Protein AF-A0A8T6J1J3-F1 (afdb_monomer)

pLDDT: mean 94.64, std 4.76, range [65.94, 98.38]

Mean predicted aligned error: 3.83 Å

Nearest PDB structures (foldseek):
  7csq-assembly1_A  TM=2.305E-01  e=8.562E+00  Homo sapiens

Radius of gyration: 18.52 Å; Cα contacts (8 Å, |Δi|>4): 151; chains: 1; bounding box: 49×33×52 Å

Structure (mmCIF, N/CA/C/O backbone):
data_AF-A0A8T6J1J3-F1
#
_entry.id   AF-A0A8T6J1J3-F1
#
loop_
_atom_site.group_PDB
_atom_site.id
_atom_site.type_symbol
_atom_site.label_atom_id
_atom_site.label_alt_id
_atom_site.label_comp_id
_atom_site.label_asym_id
_atom_site.label_entity_id
_atom_site.label_seq_id
_atom_site.pdbx_PDB_ins_code
_atom_site.Cartn_x
_atom_site.Cartn_y
_atom_site.Cartn_z
_atom_site.occupancy
_atom_site.B_iso_or_equiv
_atom_site.auth_seq_id
_atom_site.auth_comp_id
_atom_site.auth_asym_id
_atom_site.auth_atom_id
_atom_site.pdbx_PDB_model_num
ATOM 1 N N . MET A 1 1 ? -19.612 -4.185 25.006 1.00 75.25 1 MET A N 1
ATOM 2 C CA . MET A 1 1 ? -18.535 -3.267 24.582 1.00 75.25 1 MET A CA 1
ATOM 3 C C . MET A 1 1 ? -17.219 -3.961 24.863 1.00 75.25 1 MET A C 1
ATOM 5 O O . MET A 1 1 ? -17.151 -4.593 25.914 1.00 75.25 1 MET A O 1
ATOM 9 N N . PRO A 1 2 ? -16.242 -3.904 23.947 1.00 87.19 2 PRO A N 1
ATOM 10 C CA . PRO A 1 2 ? -14.937 -4.511 24.172 1.00 87.19 2 PRO A CA 1
ATOM 11 C C . PRO A 1 2 ? -14.251 -3.870 25.376 1.00 87.19 2 PRO A C 1
ATOM 13 O O . PRO A 1 2 ? -14.428 -2.673 25.623 1.00 87.19 2 PRO A O 1
ATOM 16 N N . ASP A 1 3 ? -13.486 -4.653 26.126 1.00 93.62 3 ASP A N 1
ATOM 17 C CA . ASP A 1 3 ? -12.705 -4.119 27.237 1.00 93.62 3 ASP A CA 1
ATOM 18 C C . ASP A 1 3 ? -11.442 -3.375 26.752 1.00 93.62 3 ASP A C 1
ATOM 20 O O . ASP A 1 3 ? -11.099 -3.332 25.565 1.00 93.62 3 ASP A O 1
ATOM 24 N N . LYS A 1 4 ? -10.737 -2.740 27.693 1.00 95.62 4 LYS A N 1
ATOM 25 C CA . LYS A 1 4 ? -9.549 -1.930 27.398 1.00 95.62 4 LYS A CA 1
ATOM 26 C C . LYS A 1 4 ? -8.396 -2.756 26.813 1.00 95.62 4 LYS A C 1
ATOM 28 O O . LYS A 1 4 ? -7.634 -2.225 26.005 1.00 95.62 4 LYS A O 1
ATOM 33 N N . GLU A 1 5 ? -8.247 -4.014 27.220 1.00 96.81 5 GLU A N 1
ATOM 34 C CA . GLU A 1 5 ? -7.177 -4.893 26.740 1.00 96.81 5 GLU A CA 1
ATOM 35 C C . GLU A 1 5 ? -7.449 -5.331 25.303 1.00 96.81 5 GLU A C 1
ATOM 37 O O . GLU A 1 5 ? -6.555 -5.249 24.459 1.00 96.81 5 GLU A O 1
ATOM 42 N N . GLN A 1 6 ? -8.700 -5.672 24.989 1.00 97.12 6 GLN A N 1
ATOM 43 C CA . GLN A 1 6 ? -9.141 -5.996 23.633 1.00 97.12 6 GLN A CA 1
ATOM 44 C C . GLN A 1 6 ? -8.908 -4.829 22.666 1.00 97.12 6 GLN A C 1
ATOM 46 O O . GLN A 1 6 ? -8.373 -5.024 21.574 1.00 97.12 6 GLN A O 1
ATOM 51 N N . ILE A 1 7 ? -9.233 -3.599 23.078 1.00 97.81 7 ILE A N 1
ATOM 52 C CA . ILE A 1 7 ? -8.975 -2.397 22.268 1.00 97.81 7 ILE A CA 1
ATOM 53 C C . ILE A 1 7 ? -7.470 -2.168 22.080 1.00 97.81 7 ILE A C 1
ATOM 55 O O . ILE A 1 7 ? -7.031 -1.820 20.982 1.00 97.81 7 ILE A O 1
ATOM 59 N N . ALA A 1 8 ? -6.656 -2.365 23.121 1.00 97.81 8 ALA A N 1
ATOM 60 C CA . ALA A 1 8 ? -5.207 -2.197 23.029 1.00 97.81 8 ALA A CA 1
ATOM 61 C C . ALA A 1 8 ? -4.565 -3.227 22.083 1.00 97.81 8 ALA A C 1
ATOM 63 O O . ALA A 1 8 ? -3.717 -2.857 21.260 1.00 97.81 8 ALA A O 1
ATOM 64 N N . LEU A 1 9 ? -5.000 -4.488 22.167 1.00 98.19 9 LEU A N 1
ATOM 65 C CA . LEU A 1 9 ? -4.563 -5.575 21.295 1.00 98.19 9 LEU A CA 1
ATOM 66 C C . LEU A 1 9 ? -4.972 -5.317 19.839 1.00 98.19 9 LEU A C 1
ATOM 68 O O . LEU A 1 9 ? -4.125 -5.373 18.947 1.00 98.19 9 LEU A O 1
ATOM 72 N N . MET A 1 10 ? -6.230 -4.938 19.601 1.00 98.31 10 MET A N 1
ATOM 73 C CA . MET A 1 10 ? -6.711 -4.568 18.268 1.00 98.31 10 MET A CA 1
ATOM 74 C C . MET A 1 10 ? -5.947 -3.359 17.710 1.00 98.31 10 MET A C 1
ATOM 76 O O . MET A 1 10 ? -5.545 -3.336 16.549 1.00 98.31 10 MET A O 1
ATOM 80 N N . GLY A 1 11 ? -5.642 -2.375 18.560 1.00 98.19 11 GLY A N 1
ATOM 81 C CA . GLY A 1 11 ? -4.807 -1.235 18.192 1.00 98.19 11 GLY A CA 1
ATOM 82 C C . GLY A 1 11 ? -3.395 -1.644 17.775 1.00 98.19 11 GLY A C 1
ATOM 83 O O . GLY A 1 11 ? -2.835 -1.062 16.847 1.00 98.19 11 GLY A O 1
ATOM 84 N N . HIS A 1 12 ? -2.803 -2.640 18.441 1.00 98.12 12 HIS A N 1
ATOM 85 C CA . HIS A 1 12 ? -1.514 -3.190 18.028 1.00 98.12 12 HIS A CA 1
ATOM 86 C C . HIS A 1 12 ? -1.605 -3.848 16.650 1.00 98.12 12 HIS A C 1
ATOM 88 O O . HIS A 1 12 ? -0.784 -3.525 15.788 1.00 98.12 12 HIS A O 1
ATOM 94 N N . LEU A 1 13 ? -2.623 -4.686 16.423 1.00 98.38 13 LEU A N 1
ATOM 95 C CA . LEU A 1 13 ? -2.867 -5.318 15.126 1.00 98.38 13 LEU A CA 1
ATOM 96 C C . LEU A 1 13 ? -2.983 -4.268 14.015 1.00 98.38 13 LEU A C 1
ATOM 98 O O . LEU A 1 13 ? -2.205 -4.310 13.068 1.00 98.38 13 LEU A O 1
ATOM 102 N N . MET A 1 14 ? -3.854 -3.267 14.163 1.00 98.00 14 MET A N 1
ATOM 103 C CA . MET A 1 14 ? -4.099 -2.268 13.112 1.00 98.00 14 MET A CA 1
ATOM 104 C C . MET A 1 14 ? -2.894 -1.360 12.815 1.00 98.00 14 MET A C 1
ATOM 106 O O . MET A 1 14 ? -2.751 -0.868 11.697 1.00 98.00 14 MET A O 1
ATOM 110 N N . ARG A 1 15 ? -1.973 -1.159 13.768 1.00 96.94 15 ARG A N 1
ATOM 111 C CA . ARG A 1 15 ? -0.695 -0.464 13.500 1.00 96.94 15 ARG A CA 1
ATOM 112 C C . ARG A 1 15 ? 0.287 -1.313 12.688 1.00 96.94 15 ARG A C 1
ATOM 114 O O . ARG A 1 15 ? 1.133 -0.762 11.983 1.00 96.94 15 ARG A O 1
ATOM 121 N N . ARG A 1 16 ? 0.219 -2.641 12.820 1.00 96.12 16 ARG A N 1
ATOM 122 C CA . ARG A 1 16 ? 1.103 -3.593 12.127 1.00 96.12 16 ARG A CA 1
ATOM 123 C C . ARG A 1 16 ? 0.554 -3.982 10.758 1.00 96.12 16 ARG A C 1
ATOM 125 O O . ARG A 1 16 ? 1.305 -3.931 9.792 1.00 96.12 16 ARG A O 1
ATOM 132 N N . ALA A 1 17 ? -0.732 -4.307 10.694 1.00 96.75 17 ALA A N 1
ATOM 133 C CA . ALA A 1 17 ? -1.443 -4.753 9.500 1.00 96.75 17 ALA A CA 1
ATOM 134 C C . ALA A 1 17 ? -2.058 -3.605 8.678 1.00 96.75 17 ALA A C 1
ATOM 136 O O . ALA A 1 17 ? -2.712 -3.850 7.676 1.00 96.75 17 ALA A O 1
ATOM 137 N N . GLY A 1 18 ? -1.866 -2.352 9.091 1.00 95.50 18 GLY A N 1
ATOM 138 C CA . GLY A 1 18 ? -2.394 -1.183 8.396 1.00 95.50 18 GLY A CA 1
ATOM 139 C C . GLY A 1 18 ? -1.656 0.095 8.776 1.00 95.50 18 GLY A C 1
ATOM 140 O O . GLY A 1 18 ? -0.457 0.080 9.083 1.00 95.50 18 GLY A O 1
ATOM 141 N N . PHE A 1 19 ? -2.379 1.212 8.776 1.00 95.06 19 PHE A N 1
ATOM 142 C CA . PHE A 1 19 ? -1.852 2.543 9.101 1.00 95.06 19 PHE A CA 1
ATOM 143 C C . PHE A 1 19 ? -2.371 3.077 10.446 1.00 95.06 19 PHE A C 1
ATOM 145 O O . PHE A 1 19 ? -2.221 4.255 10.756 1.00 95.06 19 PHE A O 1
ATOM 152 N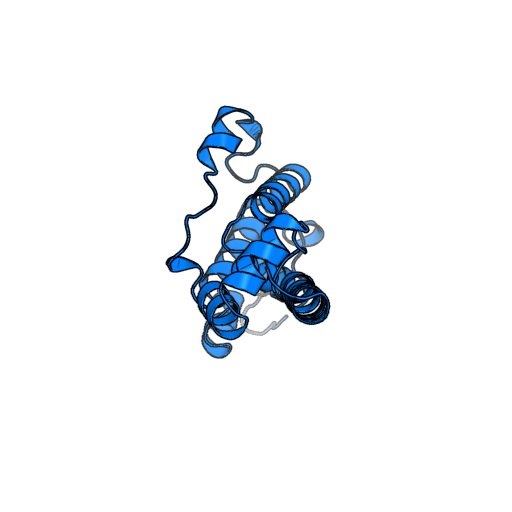 N . GLY A 1 20 ? -2.929 2.191 11.277 1.00 93.75 20 GLY A N 1
ATOM 153 C CA . GLY A 1 20 ? -3.673 2.543 12.483 1.00 93.75 20 GLY A CA 1
ATOM 154 C C . GLY A 1 20 ? -5.183 2.483 12.259 1.00 93.75 20 GLY A C 1
ATOM 155 O O . GLY A 1 20 ? -5.644 2.039 11.213 1.00 93.75 20 GLY A O 1
ATOM 156 N N . ALA A 1 21 ? -5.938 2.873 13.282 1.00 95.75 21 ALA A N 1
ATOM 157 C CA . ALA A 1 21 ? -7.393 2.962 13.252 1.00 95.75 21 ALA A CA 1
ATOM 158 C C . ALA A 1 21 ? -7.864 3.923 14.352 1.00 95.75 21 ALA A C 1
ATOM 160 O O . ALA A 1 21 ? -7.202 4.073 15.388 1.00 95.75 21 ALA A O 1
ATOM 161 N N . SER A 1 22 ? -9.002 4.568 14.125 1.00 96.00 22 SER A N 1
ATOM 162 C CA . SER A 1 22 ? -9.704 5.378 15.116 1.00 96.00 22 SER A CA 1
ATOM 163 C C . SER A 1 22 ? -10.234 4.517 16.266 1.00 96.00 22 SER A C 1
ATOM 165 O O . SER A 1 22 ? -10.370 3.299 16.162 1.00 96.00 22 SER A O 1
ATOM 167 N N . HIS A 1 23 ? -10.562 5.149 17.394 1.00 96.31 23 HIS A N 1
ATOM 168 C CA . HIS A 1 23 ? -11.102 4.422 18.544 1.00 96.31 23 HIS A CA 1
ATOM 169 C C . HIS A 1 23 ? -12.416 3.689 18.221 1.00 96.31 23 HIS A C 1
ATOM 171 O O . HIS A 1 23 ? -12.627 2.580 18.705 1.00 96.31 23 HIS A O 1
ATOM 177 N N . GLU A 1 24 ? -13.267 4.289 17.388 1.00 97.25 24 GLU A N 1
ATOM 178 C CA . GLU A 1 24 ? -14.533 3.696 16.953 1.00 97.25 24 GLU A CA 1
ATOM 179 C C . GLU A 1 24 ? -14.306 2.430 16.118 1.00 97.25 24 GLU A C 1
ATOM 181 O O . GLU A 1 24 ? -14.868 1.380 16.426 1.00 97.25 24 GLU A O 1
ATOM 186 N N . GLU A 1 25 ? -13.402 2.484 15.137 1.00 96.38 25 GLU A N 1
ATOM 187 C CA . GLU A 1 25 ? -13.025 1.314 14.335 1.00 96.38 25 GLU A CA 1
ATOM 188 C C . GLU A 1 25 ? -12.397 0.213 15.193 1.00 96.38 25 GLU A C 1
ATOM 190 O O . GLU A 1 25 ? -12.699 -0.967 15.011 1.00 96.38 25 GLU A O 1
ATOM 195 N N . LEU A 1 26 ? -11.547 0.579 16.161 1.00 97.88 26 LEU A N 1
ATOM 196 C CA . LEU A 1 26 ? -10.964 -0.385 17.093 1.00 97.88 26 LEU A CA 1
ATOM 197 C C . LEU A 1 26 ? -12.036 -1.062 17.948 1.00 97.88 26 LEU A C 1
ATOM 199 O O . LEU A 1 26 ? -11.960 -2.271 18.151 1.00 97.88 26 LEU A O 1
ATOM 203 N N . ALA A 1 27 ? -13.035 -0.317 18.426 1.00 97.75 27 ALA A N 1
ATOM 204 C CA . ALA A 1 27 ? -14.144 -0.882 19.184 1.00 97.75 27 ALA A CA 1
ATOM 205 C C . ALA A 1 27 ? -15.015 -1.809 18.316 1.00 97.75 27 ALA A C 1
ATOM 207 O O . ALA A 1 27 ? -15.385 -2.892 18.768 1.00 97.75 27 ALA A O 1
ATOM 208 N N . ALA A 1 28 ? -15.294 -1.429 17.066 1.00 97.50 28 ALA A N 1
ATOM 209 C CA . ALA A 1 28 ? -16.054 -2.252 16.125 1.00 97.50 28 ALA A CA 1
ATOM 210 C C . ALA A 1 28 ? -15.324 -3.564 15.787 1.00 97.50 28 ALA A C 1
ATOM 212 O O . ALA A 1 28 ? -15.895 -4.648 15.916 1.00 97.50 28 ALA A O 1
ATOM 213 N N . ARG A 1 29 ? -14.033 -3.490 15.441 1.00 97.31 29 ARG A N 1
ATOM 214 C CA . ARG A 1 29 ? -13.199 -4.667 15.147 1.00 97.31 29 ARG A CA 1
ATOM 215 C C . ARG A 1 29 ? -13.003 -5.548 16.381 1.00 97.31 29 ARG A C 1
ATOM 217 O O . ARG A 1 29 ? -13.122 -6.766 16.299 1.00 97.31 29 ARG A O 1
ATOM 224 N N . ALA A 1 30 ? -12.769 -4.957 17.553 1.00 97.69 30 ALA A N 1
ATOM 225 C CA . ALA A 1 30 ? -12.651 -5.723 18.793 1.00 97.69 30 ALA A CA 1
ATOM 226 C C . ALA A 1 30 ? -13.967 -6.433 19.160 1.00 97.69 30 ALA A C 1
ATOM 228 O O . ALA A 1 30 ? -13.927 -7.552 19.663 1.00 97.69 30 ALA A O 1
ATOM 229 N N . ALA A 1 31 ? -15.124 -5.830 18.861 1.00 97.81 31 ALA A N 1
ATOM 230 C CA . ALA A 1 31 ? -16.422 -6.480 19.030 1.00 97.81 31 ALA A CA 1
ATOM 231 C C . ALA A 1 31 ? -16.653 -7.624 18.024 1.00 97.81 31 ALA A C 1
ATOM 233 O O . ALA A 1 31 ? -17.297 -8.608 18.383 1.00 97.81 31 ALA A O 1
ATOM 234 N N . LYS A 1 32 ? -16.110 -7.520 16.799 1.00 96.81 32 LYS A N 1
ATOM 235 C CA . LYS A 1 32 ? -16.095 -8.609 15.802 1.00 96.81 32 LYS A CA 1
ATOM 236 C C . LYS A 1 32 ? -15.254 -9.805 16.268 1.00 96.81 32 LYS A C 1
ATOM 238 O O . LYS A 1 32 ? -15.575 -10.946 15.948 1.00 96.81 32 LYS A O 1
ATOM 243 N N . GLY A 1 33 ? -14.199 -9.542 17.037 1.00 97.56 33 GLY A N 1
ATOM 244 C CA . GLY A 1 33 ? -13.243 -10.539 17.513 1.00 97.56 33 GLY A CA 1
ATOM 245 C C . GLY A 1 33 ? -11.920 -10.472 16.753 1.00 97.56 33 GLY A C 1
ATOM 246 O O . GLY A 1 33 ? -11.857 -10.029 15.602 1.00 97.56 33 GLY A O 1
ATOM 247 N N . TYR A 1 34 ? -10.841 -10.886 17.416 1.00 97.69 34 TYR A N 1
ATOM 248 C CA . TYR A 1 34 ? -9.482 -10.744 16.895 1.00 97.69 34 TYR A CA 1
ATOM 249 C C . TYR A 1 34 ? -9.260 -11.611 15.653 1.00 97.69 34 TYR A C 1
ATOM 251 O O . TYR A 1 34 ? -8.890 -11.102 14.601 1.00 97.69 34 TYR A O 1
ATOM 259 N N . GLU A 1 35 ? -9.565 -12.900 15.749 1.00 98.31 35 GLU A N 1
ATOM 260 C CA . GLU A 1 35 ? -9.370 -13.900 14.699 1.00 98.31 35 GLU A CA 1
ATOM 261 C C . GLU A 1 35 ? -10.214 -13.572 13.466 1.00 98.31 35 GLU A C 1
ATOM 263 O O . GLU A 1 35 ? -9.706 -13.575 12.352 1.00 98.31 35 GLU A O 1
ATOM 268 N N . ALA A 1 36 ? -11.475 -13.182 13.666 1.00 98.31 36 ALA A N 1
ATOM 269 C CA . ALA A 1 36 ? -12.363 -12.764 12.582 1.00 98.31 36 ALA A CA 1
ATOM 270 C C . ALA A 1 36 ? -11.925 -11.446 11.913 1.00 98.31 36 ALA A C 1
ATOM 272 O O . ALA A 1 36 ? -12.267 -11.185 10.759 1.00 98.31 36 ALA A O 1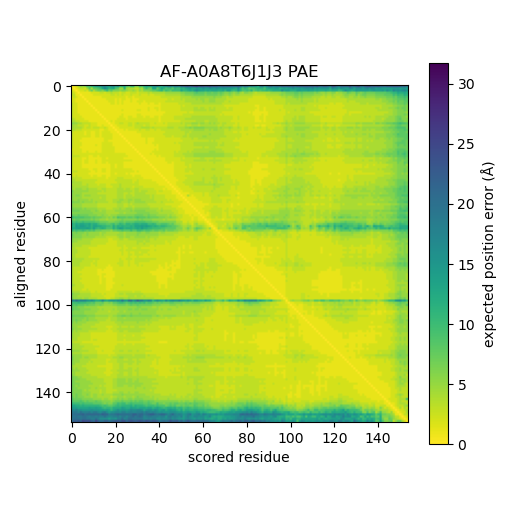
ATOM 273 N N . THR A 1 37 ? -11.195 -10.590 12.634 1.00 98.12 37 THR A N 1
ATOM 274 C CA . THR A 1 37 ? -10.574 -9.393 12.051 1.00 98.12 37 THR A CA 1
ATOM 275 C C . THR A 1 37 ? -9.316 -9.753 11.266 1.00 98.12 37 THR A C 1
ATOM 277 O O . THR A 1 37 ? -9.109 -9.219 10.184 1.00 98.12 37 THR A O 1
ATOM 280 N N . VAL A 1 38 ? -8.483 -10.662 11.783 1.00 98.31 38 VAL A N 1
ATOM 281 C CA . VAL A 1 38 ? -7.304 -11.165 11.062 1.00 98.31 38 VAL A CA 1
ATOM 282 C C . VAL A 1 38 ? -7.721 -11.838 9.759 1.00 98.31 38 VAL A C 1
ATOM 284 O O . VAL A 1 38 ? -7.133 -11.540 8.728 1.00 98.31 38 VAL A O 1
ATOM 287 N N . GLU A 1 39 ? -8.758 -12.673 9.792 1.00 98.31 39 GLU A N 1
ATOM 288 C CA . GLU A 1 39 ? -9.255 -13.362 8.601 1.00 98.31 39 GLU A CA 1
ATOM 289 C C . GLU A 1 39 ? -9.722 -12.380 7.519 1.00 98.31 39 GLU A C 1
ATOM 291 O O . GLU A 1 39 ? -9.336 -12.513 6.364 1.00 98.31 39 GLU A O 1
ATOM 296 N N . GLU A 1 40 ? -10.463 -11.333 7.898 1.00 97.75 40 GLU A N 1
ATOM 297 C CA . GLU A 1 40 ? -10.874 -10.262 6.975 1.00 97.75 40 GLU A CA 1
ATOM 298 C C . GLU A 1 40 ? -9.671 -9.524 6.370 1.00 97.75 40 GLU A C 1
ATOM 300 O O . GLU A 1 40 ? -9.658 -9.220 5.181 1.00 97.75 40 GLU A O 1
ATOM 305 N N . LEU A 1 41 ? -8.641 -9.238 7.172 1.00 97.88 41 LEU A N 1
ATOM 306 C CA . LEU A 1 41 ? -7.432 -8.565 6.689 1.00 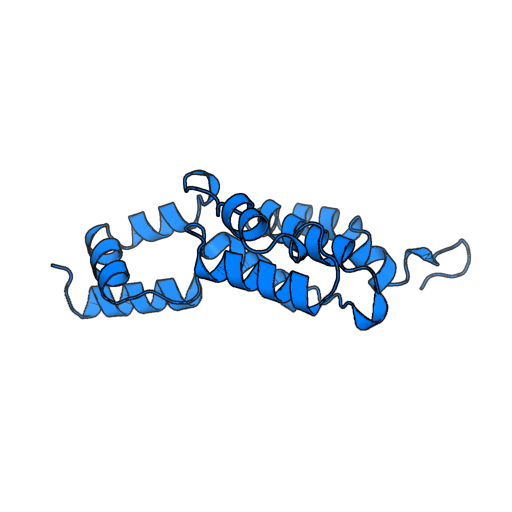97.88 41 LEU A CA 1
ATOM 307 C C . LEU A 1 41 ? -6.660 -9.415 5.671 1.00 97.88 41 LEU A C 1
ATOM 309 O O . LEU A 1 41 ? -6.010 -8.849 4.795 1.00 97.88 41 LEU A O 1
ATOM 313 N N . LEU A 1 42 ? -6.710 -10.744 5.800 1.00 97.50 42 LEU A N 1
ATOM 314 C CA . LEU A 1 42 ? -6.038 -11.686 4.903 1.00 97.50 42 LEU A CA 1
ATOM 315 C C . LEU A 1 42 ? -6.769 -11.890 3.567 1.00 97.50 42 LEU A C 1
ATOM 317 O O . LEU A 1 42 ? -6.130 -12.379 2.640 1.00 97.50 42 LEU A O 1
ATOM 321 N N . HIS A 1 43 ? -8.034 -11.469 3.464 1.00 97.75 43 HIS A N 1
ATOM 322 C CA . HIS A 1 43 ? -8.875 -11.591 2.266 1.00 97.75 43 HIS A CA 1
ATOM 323 C C . HIS A 1 43 ? -9.328 -10.203 1.765 1.00 97.75 43 HIS A C 1
ATOM 325 O O . HIS A 1 43 ? -10.507 -9.841 1.855 1.00 97.75 43 HIS A O 1
ATOM 331 N N . PRO A 1 44 ? -8.396 -9.352 1.289 1.00 96.81 44 PRO A N 1
ATOM 332 C CA . PRO A 1 44 ? -8.719 -8.006 0.812 1.00 96.81 44 PRO A CA 1
ATOM 333 C C . PRO A 1 44 ? -9.692 -7.997 -0.378 1.00 96.81 44 PRO A C 1
ATOM 335 O O . PRO A 1 44 ? -10.443 -7.039 -0.547 1.00 96.81 44 PRO A O 1
ATOM 338 N N . GLU A 1 45 ? -9.717 -9.052 -1.188 1.00 95.94 45 GLU A N 1
ATOM 339 C CA . GLU A 1 45 ? -10.617 -9.217 -2.329 1.00 95.94 45 GLU A CA 1
ATOM 340 C C . GLU A 1 45 ? -12.101 -9.277 -1.943 1.00 95.94 45 GLU A C 1
ATOM 342 O O . GLU A 1 45 ? -12.952 -8.955 -2.771 1.00 95.94 45 GLU A O 1
ATOM 347 N N . GLU A 1 46 ? -12.415 -9.631 -0.692 1.00 97.06 46 GLU A N 1
ATOM 348 C CA . GLU A 1 46 ? -13.783 -9.639 -0.158 1.00 97.06 46 GLU A CA 1
ATOM 349 C C . GLU A 1 46 ? -14.268 -8.242 0.269 1.00 97.06 46 GLU A C 1
ATOM 351 O O . GLU A 1 46 ? -15.434 -8.063 0.621 1.00 97.06 46 GLU A O 1
ATOM 356 N N . GLN A 1 47 ? -13.383 -7.242 0.248 1.00 95.94 47 GLN A N 1
ATOM 357 C CA . GLN A 1 47 ? -13.663 -5.874 0.676 1.00 95.94 47 GLN A CA 1
ATOM 358 C C . GLN A 1 47 ? -13.701 -4.930 -0.522 1.00 95.94 47 GLN A C 1
ATOM 360 O O . GLN A 1 47 ? -13.007 -5.137 -1.518 1.00 95.94 47 GLN A O 1
ATOM 365 N N . GLU A 1 48 ? -14.471 -3.850 -0.432 1.00 95.69 48 GLU A N 1
ATOM 366 C CA . GLU A 1 48 ? -14.573 -2.875 -1.520 1.00 95.69 48 GLU A CA 1
ATOM 367 C C . GLU A 1 48 ? -13.217 -2.217 -1.817 1.00 95.69 48 GLU A C 1
ATOM 369 O O . GLU A 1 48 ? -12.444 -1.871 -0.916 1.00 95.69 48 GLU A O 1
ATOM 374 N N . ALA A 1 49 ? -12.917 -2.057 -3.106 1.00 94.00 49 ALA A N 1
ATOM 375 C CA . ALA A 1 49 ? -11.734 -1.330 -3.542 1.00 94.00 49 ALA A CA 1
ATOM 376 C C . ALA A 1 49 ? -11.935 0.183 -3.356 1.00 94.00 49 ALA A C 1
ATOM 378 O O . ALA A 1 49 ? -13.058 0.686 -3.342 1.00 94.00 49 ALA A O 1
ATOM 379 N N . VAL A 1 50 ? -10.833 0.930 -3.253 1.00 95.06 50 VAL A N 1
ATOM 380 C CA . VAL A 1 50 ? -10.898 2.399 -3.277 1.00 95.06 50 VAL A CA 1
ATOM 381 C C . VAL A 1 50 ? -11.448 2.864 -4.623 1.00 95.06 50 VAL A C 1
ATOM 383 O O . VAL A 1 50 ? -10.892 2.523 -5.669 1.00 95.06 50 VAL A O 1
ATOM 386 N N . ASP A 1 51 ? -12.490 3.691 -4.580 1.00 94.56 51 ASP A N 1
ATOM 387 C CA . ASP A 1 51 ? -13.020 4.390 -5.748 1.00 94.56 51 ASP A CA 1
ATOM 388 C C . ASP A 1 51 ? -12.050 5.501 -6.186 1.00 94.56 51 ASP A C 1
ATOM 390 O O . ASP A 1 51 ? -12.065 6.628 -5.685 1.00 94.56 51 ASP A O 1
ATOM 394 N N . MET A 1 52 ? -11.171 5.161 -7.128 1.00 93.62 52 MET A N 1
ATOM 395 C CA . MET A 1 52 ? -10.239 6.118 -7.725 1.00 93.62 52 MET A CA 1
ATOM 396 C C . MET A 1 52 ? -10.928 7.067 -8.712 1.00 93.62 52 MET A C 1
ATOM 398 O O . MET A 1 52 ? -10.407 8.153 -8.963 1.00 93.62 52 MET A O 1
ATOM 402 N N . GLU A 1 53 ? -12.106 6.717 -9.239 1.00 94.19 53 GLU A N 1
ATOM 403 C CA . GLU A 1 53 ? -12.847 7.596 -10.147 1.00 94.19 53 GLU A CA 1
ATOM 404 C C . GLU A 1 53 ? -13.295 8.860 -9.419 1.00 94.19 53 GLU A C 1
ATOM 406 O O . GLU A 1 53 ? -13.267 9.949 -9.995 1.00 94.19 53 GLU A O 1
ATOM 411 N N . MET A 1 54 ? -13.634 8.752 -8.131 1.00 93.75 54 MET A N 1
ATOM 412 C CA . MET A 1 54 ? -13.908 9.918 -7.297 1.00 93.75 54 MET A CA 1
ATOM 413 C C . MET A 1 54 ? -12.701 10.860 -7.235 1.00 93.75 54 MET A C 1
ATOM 415 O O . MET A 1 54 ? -12.862 12.069 -7.426 1.00 93.75 54 MET A O 1
ATOM 419 N N . LEU A 1 55 ? -11.490 10.329 -7.026 1.00 94.56 55 LEU A N 1
ATOM 420 C CA . LEU A 1 55 ? -10.270 11.137 -7.045 1.00 94.56 55 LEU A CA 1
ATOM 421 C C . LEU A 1 55 ? -10.090 11.810 -8.407 1.00 94.56 55 LEU A C 1
ATOM 423 O O . LEU A 1 55 ? -9.949 13.029 -8.458 1.00 94.56 55 LEU A O 1
ATOM 427 N N . TYR A 1 56 ? -10.134 11.051 -9.501 1.00 94.94 56 TYR A N 1
ATOM 428 C CA . TYR A 1 56 ? -9.891 11.588 -10.841 1.00 94.94 56 TYR A CA 1
ATOM 429 C C . TYR A 1 56 ? -10.973 12.583 -11.279 1.00 94.94 56 TYR A C 1
ATOM 431 O O . TYR A 1 56 ? -10.678 13.573 -11.944 1.00 94.94 56 TYR A O 1
ATOM 439 N N . ARG A 1 57 ? -12.221 12.404 -10.835 1.00 94.88 57 ARG A N 1
ATOM 440 C CA . ARG A 1 57 ? -13.315 13.346 -11.103 1.00 94.88 57 ARG A CA 1
ATOM 441 C C . ARG A 1 57 ? -13.047 14.727 -10.511 1.00 94.88 57 ARG A C 1
ATOM 443 O O . ARG A 1 57 ? -13.320 15.730 -11.169 1.00 94.88 57 ARG A O 1
ATOM 450 N N . PHE A 1 58 ? -12.571 14.792 -9.268 1.00 94.31 58 PHE A N 1
ATOM 451 C CA . PHE A 1 58 ? -12.289 16.067 -8.598 1.00 94.31 58 PHE A CA 1
ATOM 452 C C . PHE A 1 58 ? -10.883 16.595 -8.904 1.00 94.31 58 PHE A C 1
ATOM 454 O O . PHE A 1 58 ? -10.670 17.806 -8.908 1.00 94.31 58 PHE A O 1
ATOM 461 N N . MET A 1 59 ? -9.940 15.696 -9.184 1.00 93.44 59 MET A N 1
ATOM 462 C CA . MET A 1 59 ? -8.522 15.972 -9.398 1.00 93.44 59 MET A CA 1
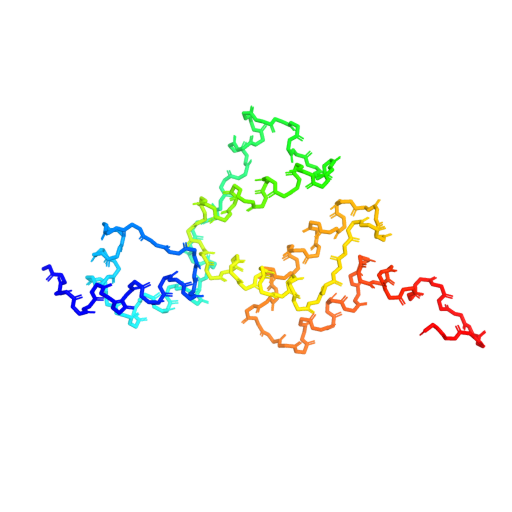ATOM 463 C C . MET A 1 59 ? -8.026 15.261 -10.672 1.00 93.44 59 MET A C 1
ATOM 465 O O . MET A 1 59 ? -7.202 14.351 -10.587 1.00 93.44 59 MET A O 1
ATOM 469 N N . PRO A 1 60 ? -8.463 15.677 -11.875 1.00 92.25 60 PRO A N 1
ATOM 470 C CA . PRO A 1 60 ? -8.162 14.961 -13.122 1.00 92.25 60 PRO A CA 1
ATOM 471 C C . PRO A 1 60 ? -6.666 14.880 -13.446 1.00 92.25 60 PRO A C 1
ATOM 473 O O . PRO A 1 60 ? -6.223 13.948 -14.103 1.00 92.25 60 PRO A O 1
ATOM 476 N N . GLY A 1 61 ? -5.854 15.811 -12.936 1.00 90.38 61 GLY A N 1
ATOM 477 C CA . GLY A 1 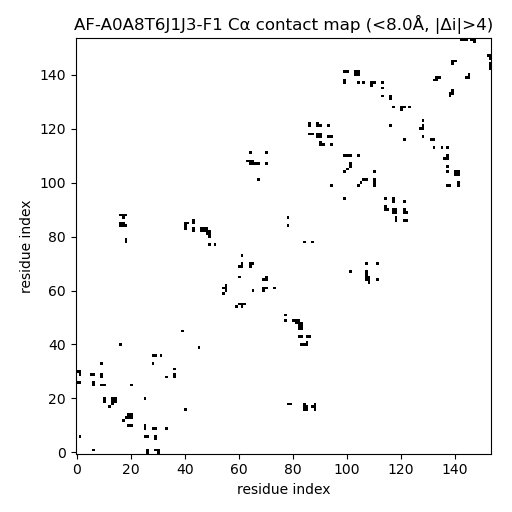61 ? -4.396 15.762 -13.097 1.00 90.38 61 GLY A CA 1
ATOM 478 C C . GLY A 1 61 ? -3.703 14.605 -12.365 1.00 90.38 61 GLY A C 1
ATOM 479 O O . GLY A 1 61 ? -2.499 14.448 -12.526 1.00 90.38 61 GLY A O 1
ATOM 480 N N . TYR A 1 62 ? -4.423 13.830 -11.548 1.00 90.69 62 TYR A N 1
ATOM 481 C CA . TYR A 1 62 ? -3.895 12.639 -10.874 1.00 90.69 62 TYR A CA 1
ATOM 482 C C . TYR A 1 62 ? -4.019 11.375 -11.730 1.00 90.69 62 TYR A C 1
ATOM 484 O O . TYR A 1 62 ? -3.380 10.375 -11.424 1.00 90.69 62 TYR A O 1
ATOM 492 N N . GLU A 1 63 ? -4.815 11.401 -12.798 1.00 89.69 63 GLU A N 1
ATOM 493 C CA . GLU A 1 63 ? -4.963 10.253 -13.688 1.00 89.69 63 GLU A CA 1
ATOM 494 C C . GLU A 1 63 ? -3.707 10.070 -14.557 1.00 89.69 63 GLU A C 1
ATOM 496 O O . GLU A 1 63 ? -3.152 11.029 -15.095 1.00 89.69 63 GLU A O 1
ATOM 501 N N . GLY A 1 64 ? -3.253 8.822 -14.714 1.00 85.31 64 GLY A N 1
ATOM 502 C CA . GLY A 1 64 ? -2.189 8.473 -15.661 1.00 85.31 64 GLY A CA 1
ATOM 503 C C . GLY A 1 64 ? -0.755 8.619 -15.146 1.00 85.31 64 GLY A C 1
ATOM 504 O O . GLY A 1 64 ? 0.175 8.534 -15.944 1.00 85.31 64 GLY A O 1
ATOM 505 N N . ALA A 1 65 ? -0.554 8.790 -13.835 1.00 84.38 65 ALA A N 1
ATOM 506 C CA . ALA A 1 65 ? 0.770 8.741 -13.214 1.00 84.38 65 ALA A CA 1
ATOM 507 C C . ALA A 1 65 ? 1.769 9.779 -13.789 1.00 84.38 65 ALA A C 1
ATOM 509 O O . ALA A 1 65 ? 2.902 9.453 -14.142 1.00 84.38 65 ALA A O 1
ATOM 510 N N . LEU A 1 66 ? 1.346 11.044 -13.891 1.00 85.50 66 LEU A N 1
ATOM 511 C CA . LEU A 1 66 ? 2.033 12.109 -14.645 1.00 85.50 66 LEU A CA 1
ATOM 512 C C . LEU A 1 66 ? 3.310 12.674 -13.989 1.00 85.50 66 LEU A C 1
ATOM 514 O O . LEU A 1 66 ? 3.949 13.564 -14.552 1.00 85.50 66 LEU A O 1
ATOM 518 N N . GLY A 1 67 ? 3.699 12.201 -12.803 1.00 91.94 67 GLY A N 1
ATOM 519 C CA . GLY A 1 67 ? 4.935 12.637 -12.153 1.00 91.94 67 GLY A CA 1
ATOM 520 C C . GLY A 1 67 ? 5.057 12.176 -10.700 1.00 91.94 67 GLY A C 1
ATOM 521 O O . GLY A 1 67 ? 4.039 11.962 -10.042 1.00 91.94 67 GLY A O 1
ATOM 522 N N . PRO A 1 68 ? 6.279 12.083 -10.136 1.00 91.81 68 PRO A N 1
ATOM 523 C CA . PRO A 1 68 ? 6.480 11.503 -8.807 1.00 91.81 68 PRO A CA 1
ATOM 524 C C . PRO A 1 68 ? 5.622 12.119 -7.686 1.00 91.81 68 PRO A C 1
ATOM 526 O O . PRO A 1 68 ? 5.044 11.346 -6.925 1.00 91.81 68 PRO A O 1
ATOM 529 N N . PRO A 1 69 ? 5.455 13.456 -7.577 1.00 92.94 69 PRO A N 1
ATOM 530 C CA . PRO A 1 69 ? 4.607 14.033 -6.532 1.00 92.94 69 PRO A CA 1
ATOM 531 C C . PRO A 1 69 ? 3.131 13.635 -6.654 1.00 92.94 69 PRO A C 1
ATOM 533 O O . PRO A 1 69 ? 2.471 13.419 -5.640 1.00 92.94 69 PRO A O 1
ATOM 536 N N . LEU A 1 70 ? 2.619 13.516 -7.884 1.00 93.44 70 LEU A N 1
ATOM 537 C CA . LEU A 1 70 ? 1.229 13.140 -8.149 1.00 93.44 70 LEU A CA 1
ATOM 538 C C . LEU A 1 70 ? 1.002 11.665 -7.818 1.00 93.44 70 LEU A C 1
ATOM 540 O O . LEU A 1 70 ? 0.084 11.352 -7.068 1.00 93.44 70 LEU A O 1
ATOM 544 N N . ASN A 1 71 ? 1.896 10.781 -8.267 1.00 93.38 71 ASN A N 1
ATOM 545 C CA . ASN A 1 71 ? 1.810 9.342 -7.998 1.00 93.38 71 ASN A CA 1
ATOM 546 C C . ASN A 1 71 ? 1.909 9.043 -6.494 1.00 93.38 71 ASN A C 1
ATOM 548 O O . ASN A 1 71 ? 1.204 8.184 -5.968 1.00 93.38 71 ASN A O 1
ATOM 552 N N . GLN A 1 72 ? 2.781 9.762 -5.778 1.00 93.62 72 GLN A N 1
ATOM 553 C CA . GLN A 1 72 ? 2.898 9.641 -4.323 1.00 93.62 72 GLN A CA 1
ATOM 554 C C . GLN A 1 72 ? 1.606 10.070 -3.628 1.00 93.62 72 GLN A C 1
ATOM 556 O O . GLN A 1 72 ? 1.120 9.363 -2.747 1.00 93.62 72 GLN A O 1
ATOM 561 N N . ALA A 1 73 ? 1.036 11.208 -4.028 1.00 94.44 73 ALA A N 1
ATOM 562 C CA . ALA A 1 73 ? -0.206 11.703 -3.454 1.00 94.44 73 ALA A CA 1
ATOM 563 C C . ALA A 1 73 ? -1.402 10.787 -3.783 1.00 94.44 73 ALA A C 1
ATOM 565 O O . ALA A 1 73 ? -2.230 10.537 -2.910 1.00 94.44 73 ALA A O 1
ATOM 566 N N . GLU A 1 74 ? -1.455 10.219 -4.989 1.00 94.94 74 GLU A N 1
ATOM 567 C CA . GLU A 1 74 ? -2.432 9.199 -5.387 1.00 94.94 74 GLU A CA 1
ATOM 568 C C . GLU A 1 74 ? -2.329 7.939 -4.512 1.00 94.94 74 GLU A C 1
ATOM 570 O O . GLU A 1 74 ? -3.332 7.442 -3.996 1.00 94.94 74 GLU A O 1
ATOM 575 N N . TRP A 1 75 ? -1.112 7.438 -4.275 1.00 95.25 75 TRP A N 1
ATOM 576 C CA . TRP A 1 75 ? -0.925 6.270 -3.418 1.00 95.25 75 TRP A CA 1
ATOM 577 C C . TRP A 1 75 ? -1.290 6.568 -1.959 1.00 95.25 75 TRP A C 1
ATOM 579 O O . TRP A 1 75 ? -1.945 5.756 -1.307 1.00 95.25 75 TRP A O 1
ATOM 589 N N . VAL A 1 76 ? -0.938 7.750 -1.445 1.00 95.81 76 VAL A N 1
ATOM 590 C CA . VAL A 1 76 ? -1.358 8.194 -0.106 1.00 95.81 76 VAL A CA 1
ATOM 591 C C . VAL A 1 76 ? -2.880 8.297 -0.009 1.00 95.81 76 VAL A C 1
ATOM 593 O O . VAL A 1 76 ? -3.447 7.840 0.982 1.00 95.81 76 VAL A O 1
ATOM 596 N N . TYR A 1 77 ? -3.553 8.823 -1.037 1.00 96.06 77 TYR A N 1
ATOM 597 C CA . TYR A 1 77 ? -5.015 8.850 -1.093 1.00 96.06 77 TYR A CA 1
ATOM 598 C C . TYR A 1 77 ? -5.595 7.439 -0.949 1.00 96.06 77 TYR A C 1
ATOM 600 O O . TYR A 1 77 ? -6.478 7.218 -0.118 1.00 96.06 77 TYR A O 1
ATOM 608 N N . ARG A 1 78 ? -5.046 6.462 -1.677 1.00 95.69 78 ARG A N 1
ATOM 609 C CA . ARG A 1 78 ? -5.436 5.055 -1.544 1.00 95.69 78 ARG A CA 1
ATOM 610 C C . ARG A 1 78 ? -5.180 4.513 -0.133 1.00 95.69 78 ARG A C 1
ATOM 612 O O . ARG A 1 78 ? -6.081 3.921 0.448 1.00 95.69 78 ARG A O 1
ATOM 619 N N . MET A 1 79 ? -4.004 4.752 0.452 1.00 96.31 79 MET A N 1
ATOM 620 C CA . MET A 1 79 ? -3.654 4.275 1.803 1.00 96.31 79 MET A CA 1
ATOM 621 C C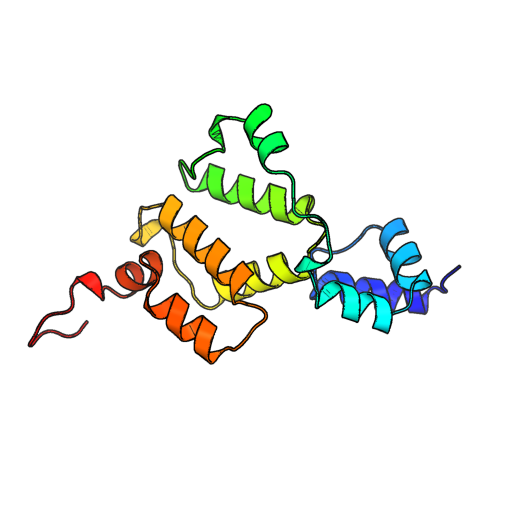 . MET A 1 79 ? -4.568 4.832 2.905 1.00 96.31 79 MET A C 1
ATOM 623 O O . MET A 1 79 ? -4.787 4.156 3.907 1.00 96.31 79 MET A O 1
ATOM 627 N N . ILE A 1 80 ? -5.101 6.044 2.728 1.00 94.94 80 ILE A N 1
ATOM 628 C CA . ILE A 1 80 ? -6.027 6.674 3.680 1.00 94.94 80 ILE A CA 1
ATOM 629 C C . ILE A 1 80 ? -7.457 6.140 3.522 1.00 94.94 80 ILE A C 1
ATOM 631 O O . ILE A 1 80 ? -8.152 5.981 4.520 1.00 94.94 80 ILE A O 1
ATOM 635 N N . ASN A 1 81 ? -7.903 5.887 2.288 1.00 95.44 81 ASN A N 1
ATOM 636 C CA . ASN A 1 81 ? -9.307 5.574 1.991 1.00 95.44 81 ASN A CA 1
ATOM 637 C C . ASN A 1 81 ? -9.588 4.075 1.794 1.00 95.44 81 ASN A C 1
ATOM 639 O O . ASN A 1 81 ? -10.734 3.691 1.568 1.00 95.44 81 ASN A O 1
ATOM 643 N N . THR A 1 82 ? -8.564 3.220 1.841 1.00 96.00 82 THR A N 1
ATOM 644 C CA . THR A 1 82 ? -8.723 1.782 1.603 1.00 96.00 82 THR A CA 1
ATOM 645 C C . THR A 1 82 ? -9.412 1.063 2.756 1.00 96.00 82 THR A C 1
ATOM 647 O O . THR A 1 82 ? -9.072 1.246 3.924 1.00 96.00 82 THR A O 1
ATOM 650 N N . GLN A 1 83 ? -10.332 0.163 2.408 1.00 96.31 83 GLN A N 1
ATOM 651 C CA . GLN A 1 83 ? -10.829 -0.869 3.320 1.00 96.31 83 GLN A CA 1
ATOM 652 C C . GLN A 1 83 ? -9.904 -2.094 3.347 1.00 96.31 83 GLN A C 1
ATOM 654 O O . GLN A 1 83 ? -10.053 -2.955 4.198 1.00 96.31 83 GLN A O 1
ATOM 659 N N . ARG A 1 84 ? -8.879 -2.135 2.487 1.00 97.50 84 ARG A N 1
ATOM 660 C CA .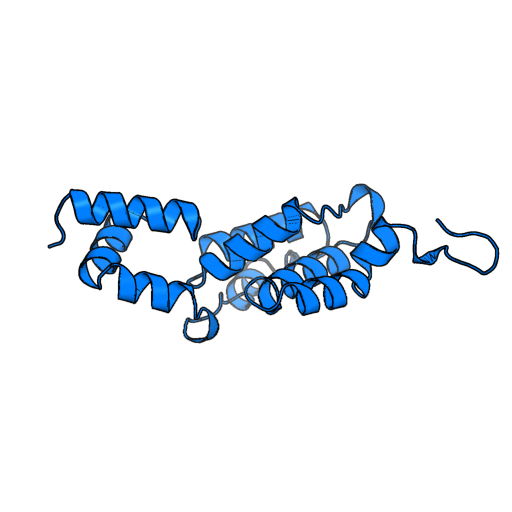 ARG A 1 84 ? -7.894 -3.216 2.342 1.00 97.50 84 ARG A CA 1
ATOM 661 C C . ARG A 1 84 ? -6.522 -2.795 2.903 1.00 97.50 84 ARG A C 1
ATOM 663 O O . ARG A 1 84 ? -5.550 -2.692 2.152 1.00 97.50 84 ARG A O 1
ATOM 670 N N . PRO A 1 85 ? -6.384 -2.476 4.205 1.00 97.19 85 PRO A N 1
ATOM 671 C CA . PRO A 1 85 ? -5.164 -1.858 4.720 1.00 97.19 85 PRO A CA 1
ATOM 672 C C . PRO A 1 85 ? -3.951 -2.793 4.680 1.00 97.19 85 PRO A C 1
ATOM 674 O O . PRO A 1 85 ? -2.835 -2.304 4.506 1.00 97.19 85 PRO A O 1
ATOM 677 N N . LEU A 1 86 ? -4.145 -4.113 4.813 1.00 98.12 86 LEU A N 1
ATOM 678 C CA . LEU A 1 86 ? -3.038 -5.070 4.767 1.00 98.12 86 LEU A CA 1
ATOM 679 C C . LEU A 1 86 ? -2.436 -5.176 3.361 1.00 98.12 86 LEU A C 1
ATOM 681 O O . LEU A 1 86 ? -1.214 -5.181 3.243 1.00 98.12 86 LEU A O 1
ATOM 685 N N . GL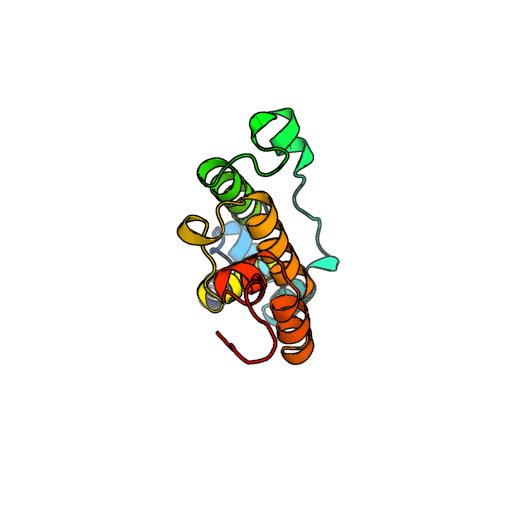U A 1 87 ? -3.264 -5.163 2.314 1.00 97.94 87 GLU A N 1
ATOM 686 C CA . GLU A 1 87 ? -2.830 -5.147 0.908 1.00 97.94 87 GLU A CA 1
ATOM 687 C C . GLU A 1 87 ? -1.888 -3.959 0.634 1.00 97.94 87 GLU A C 1
ATOM 689 O O . GLU A 1 87 ? -0.747 -4.141 0.202 1.00 97.94 87 GLU A O 1
ATOM 694 N N . GLU A 1 88 ? -2.297 -2.739 1.003 1.00 97.81 88 GLU A N 1
ATOM 695 C CA . GLU A 1 88 ? -1.447 -1.550 0.846 1.00 97.81 88 GLU A CA 1
ATOM 696 C C . GLU A 1 88 ? -0.214 -1.574 1.753 1.00 97.81 88 GLU A C 1
ATOM 698 O O . GLU A 1 88 ? 0.867 -1.124 1.361 1.00 97.81 88 GLU A O 1
ATOM 703 N N . LYS A 1 89 ? -0.345 -2.106 2.973 1.00 97.88 89 LYS A N 1
ATOM 704 C CA . LYS A 1 89 ? 0.781 -2.235 3.902 1.00 97.88 89 LYS A CA 1
ATOM 705 C C . LYS A 1 89 ? 1.853 -3.167 3.344 1.00 97.88 89 LYS A C 1
ATOM 707 O O . LYS A 1 89 ? 3.041 -2.861 3.472 1.00 97.88 89 LYS A O 1
ATOM 712 N N . MET A 1 90 ? 1.442 -4.270 2.722 1.00 98.06 90 MET A N 1
ATOM 713 C CA . MET A 1 90 ? 2.335 -5.228 2.076 1.00 98.06 90 MET A CA 1
ATOM 714 C C . MET A 1 90 ? 2.972 -4.635 0.823 1.00 98.06 90 MET A C 1
ATOM 716 O O . MET A 1 90 ? 4.187 -4.746 0.665 1.00 98.06 90 MET A O 1
ATOM 720 N N . ALA A 1 91 ? 2.211 -3.915 -0.006 1.00 97.56 91 ALA A N 1
ATOM 721 C CA . ALA A 1 91 ? 2.776 -3.203 -1.150 1.00 97.56 91 ALA A CA 1
ATOM 722 C C . ALA A 1 91 ? 3.855 -2.189 -0.725 1.00 97.56 91 ALA A C 1
ATOM 724 O O . ALA A 1 91 ? 4.946 -2.159 -1.296 1.00 97.56 91 ALA A O 1
ATOM 725 N N . LEU A 1 92 ? 3.604 -1.416 0.339 1.00 96.81 92 LEU A N 1
ATOM 726 C CA . LEU A 1 92 ? 4.578 -0.476 0.900 1.00 96.81 92 LEU A CA 1
ATOM 727 C C . LEU A 1 92 ? 5.804 -1.178 1.507 1.00 96.8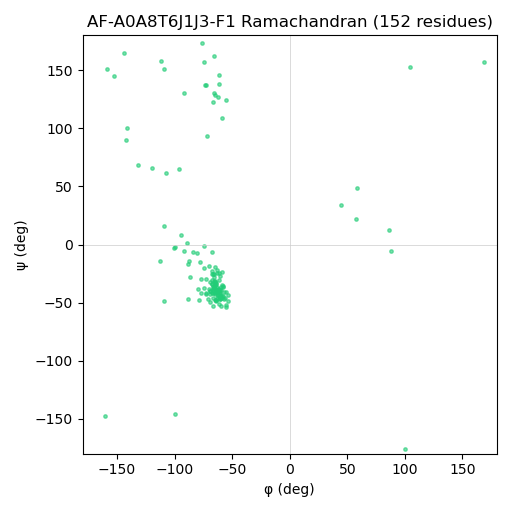1 92 LEU A C 1
ATOM 729 O O . LEU A 1 92 ? 6.923 -0.668 1.412 1.00 96.81 92 LEU A O 1
ATOM 733 N N . PHE A 1 93 ? 5.614 -2.331 2.150 1.00 97.06 93 PHE A N 1
ATOM 734 C CA . PHE A 1 93 ? 6.715 -3.144 2.667 1.00 97.06 93 PHE A CA 1
ATOM 735 C C . PHE A 1 93 ? 7.632 -3.617 1.533 1.00 97.06 93 PHE A C 1
ATOM 737 O O . PHE A 1 93 ? 8.841 -3.387 1.591 1.00 97.06 93 PHE A O 1
ATOM 744 N N . TRP A 1 94 ? 7.065 -4.212 0.480 1.00 97.69 94 TRP A N 1
ATOM 745 C CA . TRP A 1 94 ? 7.840 -4.715 -0.653 1.00 97.69 94 TRP A CA 1
ATOM 746 C C . TRP A 1 94 ? 8.511 -3.602 -1.446 1.00 97.69 94 TRP A C 1
ATOM 748 O O . TRP A 1 94 ? 9.677 -3.748 -1.795 1.00 97.69 94 TRP A O 1
ATOM 758 N N . HIS A 1 95 ? 7.842 -2.464 -1.636 1.00 95.75 95 HIS A N 1
ATOM 759 C CA . HIS A 1 95 ? 8.441 -1.279 -2.251 1.00 95.75 95 HIS A CA 1
ATOM 760 C C . HIS A 1 95 ? 9.690 -0.785 -1.497 1.00 95.75 95 HIS A C 1
ATOM 762 O O . HIS A 1 95 ? 10.653 -0.334 -2.111 1.00 95.75 95 HIS A O 1
ATOM 768 N N . GLN A 1 96 ? 9.710 -0.877 -0.162 1.00 93.69 96 GLN A N 1
ATOM 769 C CA . GLN A 1 96 ? 10.891 -0.505 0.629 1.00 93.69 96 GLN A CA 1
ATOM 770 C C . GLN A 1 96 ? 11.995 -1.566 0.602 1.00 93.69 96 GLN A C 1
ATOM 772 O O . GLN A 1 96 ? 13.168 -1.220 0.739 1.00 93.69 96 GLN A O 1
ATOM 777 N N . LEU A 1 97 ? 11.639 -2.844 0.453 1.00 95.75 97 LEU A N 1
ATOM 778 C CA . LEU A 1 97 ? 12.613 -3.932 0.390 1.00 95.75 97 LEU A CA 1
ATOM 779 C C . LEU A 1 97 ? 13.272 -4.025 -0.993 1.00 95.75 97 LEU A C 1
ATOM 781 O O . LEU A 1 97 ? 14.493 -4.106 -1.100 1.00 95.75 97 LEU A O 1
ATOM 785 N N . PHE A 1 98 ? 12.464 -3.997 -2.049 1.00 94.56 98 PHE A N 1
ATOM 786 C CA . PHE A 1 98 ? 12.889 -4.043 -3.444 1.00 94.56 98 PHE A CA 1
ATOM 787 C C . PHE A 1 98 ? 12.965 -2.628 -4.005 1.00 94.56 98 PHE A C 1
ATOM 789 O O . PHE A 1 98 ? 12.191 -2.241 -4.878 1.00 94.56 98 PHE A O 1
ATOM 796 N N . ALA A 1 99 ? 13.892 -1.849 -3.449 1.00 79.38 99 ALA A N 1
ATOM 797 C CA . ALA A 1 99 ? 14.014 -0.429 -3.732 1.00 79.38 99 ALA A CA 1
ATOM 798 C C . ALA A 1 99 ? 14.261 -0.167 -5.227 1.00 79.38 99 ALA A C 1
ATOM 800 O O . ALA A 1 99 ? 15.357 -0.406 -5.730 1.00 79.38 99 ALA A O 1
ATOM 801 N N . THR A 1 100 ? 13.252 0.373 -5.908 1.00 91.88 100 THR A N 1
ATOM 802 C CA . THR A 1 100 ? 13.385 1.085 -7.181 1.00 91.88 100 THR A CA 1
ATOM 803 C C . THR A 1 100 ? 13.061 2.561 -6.964 1.00 91.88 100 THR A C 1
ATOM 805 O O . THR A 1 100 ? 12.429 2.942 -5.977 1.00 91.88 100 THR A O 1
ATOM 808 N N . GLY A 1 101 ? 13.537 3.433 -7.849 1.00 92.44 101 GLY A N 1
ATOM 809 C CA . GLY A 1 101 ? 13.380 4.869 -7.661 1.00 92.44 101 GLY A CA 1
ATOM 810 C C . GLY A 1 101 ? 13.356 5.649 -8.962 1.00 92.44 101 GLY A C 1
ATOM 811 O O . GLY A 1 101 ? 14.088 5.353 -9.909 1.00 92.44 101 GLY A O 1
ATOM 812 N N . ASN A 1 102 ? 12.551 6.714 -8.976 1.00 93.38 102 ASN A N 1
ATOM 813 C CA . ASN A 1 102 ? 12.418 7.587 -10.143 1.00 93.38 102 ASN A CA 1
ATOM 814 C C . ASN A 1 102 ? 13.724 8.296 -10.509 1.00 93.38 102 ASN A C 1
ATOM 816 O O . ASN A 1 102 ? 13.909 8.644 -11.664 1.00 93.38 102 ASN A O 1
ATOM 820 N N . SER A 1 103 ? 14.642 8.481 -9.558 1.00 94.12 103 SER A N 1
ATOM 821 C CA . SER A 1 103 ? 15.957 9.080 -9.822 1.00 94.12 103 SER A CA 1
ATOM 822 C C . SER A 1 103 ? 16.785 8.314 -10.855 1.00 94.12 103 SER A C 1
ATOM 824 O O . SER A 1 103 ? 17.667 8.911 -11.464 1.00 94.12 103 SER A O 1
ATOM 826 N N . LYS A 1 104 ? 16.518 7.013 -11.037 1.00 94.81 104 LYS A N 1
ATOM 827 C CA . LYS A 1 104 ? 17.132 6.190 -12.085 1.00 94.81 104 LYS A CA 1
ATOM 828 C C . LYS A 1 104 ? 16.129 5.823 -13.173 1.00 94.81 104 LYS A C 1
ATOM 830 O O . LYS A 1 104 ? 16.444 5.988 -14.339 1.00 94.81 104 LYS A O 1
ATOM 835 N N . VAL A 1 105 ? 14.946 5.329 -12.801 1.00 95.31 105 VAL A N 1
ATOM 836 C CA . VAL A 1 105 ? 13.961 4.807 -13.768 1.00 95.31 105 VAL A CA 1
ATOM 837 C C . VAL A 1 105 ? 13.387 5.910 -14.665 1.00 95.31 105 VAL A C 1
ATOM 839 O O . VAL A 1 105 ? 13.082 5.639 -15.820 1.00 95.31 105 VAL A O 1
ATOM 842 N N . ASP A 1 106 ? 13.228 7.127 -14.131 1.00 94.31 106 ASP A N 1
ATOM 843 C CA . ASP A 1 106 ? 12.660 8.308 -14.806 1.00 94.31 106 ASP A CA 1
ATOM 844 C C . ASP A 1 106 ? 11.384 8.035 -15.630 1.00 94.31 106 ASP A C 1
ATOM 846 O O . ASP A 1 106 ? 11.130 8.621 -16.679 1.00 94.31 106 ASP A O 1
ATOM 850 N N . ASN A 1 107 ? 10.566 7.101 -15.143 1.00 94.00 107 ASN A N 1
ATOM 851 C CA . ASN A 1 107 ? 9.310 6.702 -15.759 1.00 94.00 107 ASN A CA 1
ATOM 852 C C . ASN A 1 107 ? 8.277 6.428 -14.651 1.00 94.00 107 ASN A C 1
ATOM 854 O O . ASN A 1 107 ? 8.196 5.311 -14.129 1.00 94.00 107 ASN A O 1
ATOM 858 N N . PRO A 1 108 ? 7.514 7.456 -14.238 1.00 93.50 108 PRO A N 1
ATOM 859 C CA . PRO A 1 108 ? 6.580 7.338 -13.124 1.00 93.50 108 PRO A CA 1
ATOM 860 C C . PRO A 1 108 ? 5.460 6.296 -13.333 1.00 93.50 108 PRO A C 1
ATOM 862 O O . PRO A 1 108 ? 5.166 5.580 -12.372 1.00 93.50 108 PRO A O 1
ATOM 865 N N . PRO A 1 109 ? 4.859 6.136 -14.534 1.00 93.50 109 PRO A N 1
ATOM 866 C CA . PRO A 1 109 ? 3.903 5.056 -14.794 1.00 93.50 109 PRO A CA 1
ATOM 867 C C . PRO A 1 109 ? 4.441 3.651 -14.497 1.00 93.50 109 PRO A C 1
ATOM 869 O O . PRO A 1 109 ? 3.726 2.836 -13.915 1.00 93.50 109 PRO A O 1
ATOM 872 N N . GLU A 1 110 ? 5.699 3.360 -14.838 1.00 94.75 110 GLU A N 1
ATOM 873 C CA . GLU A 1 110 ? 6.311 2.046 -14.575 1.00 94.75 110 GLU A CA 1
ATOM 874 C C . GLU A 1 110 ? 6.514 1.779 -13.076 1.00 94.75 110 GLU A C 1
ATOM 876 O O . GLU A 1 110 ? 6.342 0.652 -12.606 1.00 94.75 110 GLU A O 1
ATOM 881 N N . LEU A 1 111 ? 6.811 2.821 -12.294 1.00 95.12 111 LEU A N 1
ATOM 882 C CA . LEU A 1 111 ? 6.888 2.712 -10.834 1.00 95.12 111 LEU A CA 1
ATOM 883 C C . LEU A 1 111 ? 5.509 2.440 -10.220 1.00 95.12 111 LEU A C 1
ATOM 885 O O . LEU A 1 111 ? 5.384 1.587 -9.341 1.00 95.12 111 LEU A O 1
ATOM 889 N N . THR A 1 112 ? 4.457 3.106 -10.707 1.00 94.50 112 THR A N 1
ATOM 890 C CA . THR A 1 112 ? 3.082 2.847 -10.250 1.00 94.50 112 THR A CA 1
ATOM 891 C C . THR A 1 112 ? 2.630 1.426 -10.603 1.00 94.50 112 THR A C 1
ATOM 893 O O . THR A 1 112 ? 2.015 0.760 -9.768 1.00 94.50 112 THR A O 1
ATOM 896 N N . GLN A 1 113 ? 2.991 0.920 -11.789 1.00 95.31 113 GLN A N 1
ATOM 897 C CA . GLN A 1 113 ? 2.747 -0.474 -12.177 1.00 95.31 113 GLN A CA 1
ATOM 898 C C . GLN A 1 113 ? 3.489 -1.470 -11.276 1.00 95.31 113 GLN A C 1
ATOM 900 O O . GLN A 1 113 ? 2.923 -2.495 -10.904 1.00 95.31 113 GLN A O 1
ATOM 905 N N . GLN A 1 114 ? 4.726 -1.174 -10.864 1.00 97.19 114 GLN A N 1
ATOM 906 C CA . GLN A 1 114 ? 5.442 -2.025 -9.911 1.00 97.19 114 GLN A CA 1
ATOM 907 C C . GLN A 1 114 ? 4.739 -2.080 -8.545 1.00 97.19 114 GLN A C 1
ATOM 909 O O . GLN A 1 114 ? 4.630 -3.151 -7.952 1.00 97.19 114 GLN A O 1
ATOM 914 N N . ILE A 1 115 ? 4.212 -0.953 -8.058 1.00 96.88 115 ILE A N 1
ATOM 915 C CA . ILE A 1 115 ? 3.427 -0.931 -6.817 1.00 96.88 115 ILE A CA 1
ATOM 916 C C . ILE A 1 115 ? 2.134 -1.746 -6.978 1.00 96.88 115 ILE A C 1
ATOM 918 O O . ILE A 1 115 ? 1.766 -2.473 -6.059 1.00 96.88 115 ILE A O 1
ATOM 922 N N . ALA A 1 116 ? 1.457 -1.665 -8.130 1.00 96.50 116 ALA A N 1
ATOM 923 C CA . ALA A 1 116 ? 0.296 -2.510 -8.424 1.00 96.50 116 ALA A CA 1
ATOM 924 C C . ALA A 1 116 ? 0.657 -4.005 -8.398 1.00 96.50 116 ALA A C 1
ATOM 926 O O . ALA A 1 116 ? 0.005 -4.765 -7.693 1.00 96.50 116 ALA A O 1
ATOM 927 N N . MET A 1 117 ? 1.775 -4.394 -9.017 1.00 98.19 117 MET A N 1
ATOM 928 C CA . MET A 1 117 ? 2.301 -5.762 -8.944 1.00 98.19 117 MET A CA 1
ATOM 929 C C . MET A 1 117 ? 2.548 -6.211 -7.492 1.00 98.19 117 MET A C 1
ATOM 931 O O . MET A 1 117 ? 2.208 -7.336 -7.124 1.00 98.19 117 MET A O 1
ATOM 935 N N . PHE A 1 118 ? 3.076 -5.336 -6.627 1.00 98.19 118 PHE A N 1
ATOM 936 C CA . PHE A 1 118 ? 3.231 -5.661 -5.206 1.00 98.19 118 PHE A CA 1
ATOM 937 C C . PHE A 1 118 ? 1.903 -5.840 -4.463 1.00 98.19 118 PHE A C 1
ATOM 939 O O . PHE A 1 118 ? 1.883 -6.591 -3.491 1.00 98.19 118 PHE A O 1
ATOM 946 N N . ARG A 1 119 ? 0.811 -5.192 -4.882 1.00 97.12 119 ARG A N 1
ATOM 947 C CA . ARG A 1 119 ? -0.524 -5.467 -4.321 1.00 97.12 119 ARG A CA 1
ATOM 948 C C . ARG A 1 119 ? -1.004 -6.847 -4.749 1.00 97.12 119 ARG A C 1
ATOM 950 O O . ARG A 1 119 ? -1.336 -7.659 -3.894 1.00 97.12 119 ARG A O 1
ATOM 957 N N . ASP A 1 120 ? -0.916 -7.133 -6.045 1.00 97.06 120 ASP A N 1
ATOM 958 C CA . ASP A 1 120 ? -1.440 -8.365 -6.641 1.00 97.06 120 ASP A CA 1
ATOM 959 C C . ASP A 1 120 ? -0.701 -9.623 -6.149 1.00 97.06 120 ASP A C 1
ATOM 961 O O . ASP A 1 120 ? -1.307 -10.675 -5.944 1.00 97.06 120 ASP A O 1
ATOM 965 N N . HIS A 1 121 ? 0.616 -9.531 -5.934 1.00 97.94 121 HIS A N 1
ATOM 966 C CA . HIS A 1 121 ? 1.456 -10.686 -5.588 1.00 97.94 121 HIS A CA 1
ATOM 967 C C . HIS A 1 121 ? 2.032 -10.651 -4.169 1.00 97.94 121 HIS A C 1
ATOM 969 O O . HIS A 1 121 ? 2.533 -11.667 -3.681 1.00 97.94 121 HIS A O 1
ATOM 975 N N . GLY A 1 122 ? 1.982 -9.508 -3.481 1.00 97.19 122 GLY A N 1
ATOM 976 C CA . GLY A 1 122 ? 2.719 -9.291 -2.233 1.00 97.19 122 GLY A CA 1
ATOM 977 C C . GLY A 1 122 ? 2.218 -10.082 -1.028 1.00 97.19 122 GLY A C 1
ATOM 978 O O . GLY A 1 122 ? 2.966 -10.233 -0.061 1.00 97.19 122 GLY A O 1
ATOM 979 N N . MET A 1 123 ? 0.987 -10.593 -1.074 1.00 97.06 123 MET A N 1
ATOM 980 C CA . MET A 1 123 ? 0.414 -11.467 -0.041 1.00 97.06 123 MET A CA 1
ATOM 981 C C . MET A 1 123 ? 0.464 -12.957 -0.413 1.00 97.06 123 MET A C 1
ATOM 983 O O . MET A 1 123 ? 0.074 -13.803 0.388 1.00 97.06 123 MET A O 1
ATOM 987 N N . GLY A 1 124 ? 0.955 -13.286 -1.611 1.00 96.25 124 GLY A N 1
ATOM 988 C CA . GLY A 1 124 ? 0.991 -14.645 -2.138 1.00 96.25 124 GLY A CA 1
ATOM 989 C C . GLY A 1 124 ? 2.350 -15.337 -2.007 1.00 96.25 124 GLY A C 1
ATOM 990 O O . GLY A 1 124 ? 3.112 -15.167 -1.054 1.00 96.25 124 GLY A O 1
ATOM 991 N N . SER A 1 125 ? 2.653 -16.167 -3.003 1.00 97.69 125 SER A N 1
ATOM 992 C CA . SER A 1 125 ? 3.898 -16.929 -3.101 1.00 97.69 125 SER A CA 1
ATOM 993 C C . SER A 1 125 ? 5.105 -16.013 -3.306 1.00 97.69 125 SER A C 1
ATOM 995 O O . SER A 1 125 ? 5.203 -15.307 -4.310 1.00 97.69 125 SER A O 1
ATOM 997 N N . PHE A 1 126 ? 6.091 -16.099 -2.407 1.00 97.25 126 PHE A N 1
ATOM 998 C CA . PHE A 1 126 ? 7.347 -15.352 -2.543 1.00 97.25 126 PHE A CA 1
ATOM 999 C C . PHE A 1 126 ? 8.080 -15.672 -3.854 1.00 97.25 126 PHE A C 1
ATOM 1001 O O . PHE A 1 126 ? 8.673 -14.793 -4.472 1.00 97.25 126 PHE A O 1
ATOM 1008 N N . ARG A 1 127 ? 8.007 -16.929 -4.310 1.00 98.19 127 ARG A N 1
ATOM 1009 C CA . ARG A 1 127 ? 8.583 -17.340 -5.594 1.00 98.19 127 ARG A CA 1
ATOM 1010 C C . ARG A 1 127 ? 7.948 -16.570 -6.748 1.00 98.19 127 ARG A C 1
ATOM 1012 O O . ARG A 1 127 ? 8.673 -16.095 -7.616 1.00 98.19 127 ARG A O 1
ATOM 1019 N N . ASP A 1 128 ? 6.626 -16.467 -6.763 1.00 98.25 128 ASP A N 1
ATOM 1020 C CA . ASP A 1 128 ? 5.913 -15.849 -7.880 1.00 98.25 128 ASP A CA 1
ATOM 1021 C C . ASP A 1 128 ? 6.083 -14.326 -7.848 1.00 98.25 128 ASP A C 1
ATOM 1023 O O . ASP A 1 128 ? 6.357 -13.731 -8.886 1.00 98.25 128 ASP A O 1
ATOM 1027 N N . LEU A 1 129 ? 6.099 -13.721 -6.653 1.00 98.25 129 LEU A N 1
ATOM 1028 C CA . LEU A 1 129 ? 6.486 -12.321 -6.462 1.00 98.25 129 LEU A CA 1
ATOM 1029 C C . LEU A 1 129 ? 7.866 -12.018 -7.066 1.00 98.25 129 LEU A C 1
ATOM 1031 O O . LEU A 1 129 ? 8.017 -11.046 -7.801 1.00 98.25 129 LEU A O 1
ATOM 1035 N N . LEU A 1 130 ? 8.880 -12.845 -6.786 1.00 97.50 130 LEU A N 1
ATOM 1036 C CA . LEU A 1 130 ? 10.223 -12.646 -7.344 1.00 97.50 130 LEU A CA 1
ATOM 1037 C C . LEU A 1 130 ? 10.255 -12.799 -8.868 1.00 97.50 130 LEU A C 1
ATOM 1039 O O . LEU A 1 130 ? 11.005 -12.090 -9.537 1.00 97.50 130 LEU A O 1
ATOM 1043 N N . VAL A 1 131 ? 9.457 -13.715 -9.421 1.00 97.94 131 VAL A N 1
ATOM 1044 C CA . VAL A 1 131 ? 9.354 -13.909 -10.872 1.00 97.94 131 VAL A CA 1
ATOM 1045 C C . VAL A 1 131 ? 8.728 -12.685 -11.539 1.00 97.94 131 VAL A C 1
ATOM 1047 O O . VAL A 1 131 ? 9.261 -12.216 -12.543 1.00 97.94 131 VAL A O 1
ATOM 1050 N N . GLU A 1 132 ? 7.643 -12.145 -10.990 1.00 98.06 132 GLU A N 1
ATOM 1051 C CA . GLU A 1 132 ? 6.989 -10.955 -11.546 1.00 98.06 132 GLU A CA 1
ATOM 1052 C C . GLU A 1 132 ? 7.837 -9.694 -11.356 1.00 98.06 132 GLU A C 1
ATOM 1054 O O . GLU A 1 132 ? 7.992 -8.900 -12.286 1.00 98.06 132 GLU A O 1
ATOM 1059 N N . LEU A 1 133 ? 8.515 -9.560 -10.213 1.00 97.44 133 LEU A N 1
ATOM 1060 C CA . LEU A 1 133 ? 9.483 -8.490 -9.987 1.00 97.44 133 LEU A CA 1
ATOM 1061 C C . LEU A 1 133 ? 10.640 -8.533 -10.995 1.00 97.44 133 LEU A C 1
ATOM 1063 O O . LEU A 1 133 ? 11.028 -7.491 -11.516 1.00 97.44 133 LEU A O 1
ATOM 1067 N N . ALA A 1 134 ? 11.177 -9.715 -11.307 1.00 95.38 134 ALA A N 1
ATOM 1068 C CA . ALA A 1 134 ? 12.276 -9.861 -12.264 1.00 95.38 134 ALA A CA 1
ATOM 1069 C C . ALA A 1 134 ? 11.880 -9.497 -13.708 1.00 95.38 134 ALA A C 1
ATOM 1071 O O . ALA A 1 134 ? 12.743 -9.122 -14.502 1.00 95.38 134 ALA A O 1
ATOM 1072 N N . LYS A 1 135 ? 10.590 -9.601 -14.053 1.00 95.75 135 LYS A N 1
ATOM 1073 C CA . LYS A 1 135 ? 10.041 -9.206 -15.362 1.00 95.75 135 LYS A CA 1
ATOM 1074 C C . LYS A 1 135 ? 9.616 -7.738 -15.417 1.00 95.75 135 LYS A C 1
ATOM 1076 O O . LYS A 1 135 ? 9.400 -7.215 -16.507 1.00 95.75 135 LYS A O 1
ATOM 1081 N N . ASN A 1 136 ? 9.450 -7.086 -14.268 1.00 96.62 136 ASN A N 1
ATOM 1082 C CA . ASN A 1 136 ? 8.934 -5.727 -14.196 1.00 96.62 136 ASN A CA 1
ATOM 1083 C C . ASN A 1 136 ? 9.913 -4.718 -14.848 1.00 96.62 136 ASN A C 1
ATOM 1085 O O . ASN A 1 136 ? 11.095 -4.708 -14.488 1.00 96.62 136 ASN A O 1
ATOM 1089 N N . PRO A 1 137 ? 9.453 -3.827 -15.752 1.00 95.44 137 PRO A N 1
ATOM 1090 C CA . PRO A 1 137 ? 10.335 -2.903 -16.470 1.00 95.44 137 PRO A CA 1
ATOM 1091 C C . PRO A 1 137 ? 11.129 -1.958 -15.566 1.00 95.44 137 PRO A C 1
ATOM 1093 O O . PRO A 1 137 ? 12.319 -1.745 -15.806 1.00 95.44 137 PRO A O 1
ATOM 1096 N N . ALA A 1 138 ? 10.516 -1.440 -14.495 1.00 96.31 138 ALA A N 1
ATOM 1097 C CA . ALA A 1 138 ? 11.216 -0.578 -13.547 1.00 96.31 138 ALA A CA 1
ATOM 1098 C C . ALA A 1 138 ? 12.379 -1.319 -12.865 1.00 96.31 138 ALA A C 1
ATOM 1100 O O . ALA A 1 138 ? 13.449 -0.739 -12.705 1.00 96.31 138 ALA A O 1
ATOM 1101 N N . MET A 1 139 ? 12.216 -2.604 -12.524 1.00 96.50 139 MET A N 1
ATOM 1102 C CA . MET A 1 139 ? 13.296 -3.413 -11.942 1.00 96.50 139 MET A CA 1
ATOM 1103 C C . MET A 1 139 ? 14.376 -3.777 -12.968 1.00 96.50 139 MET A C 1
ATOM 1105 O O . MET A 1 139 ? 15.566 -3.693 -12.667 1.00 96.50 139 MET A O 1
ATOM 1109 N N . ILE A 1 140 ? 13.982 -4.135 -14.195 1.00 95.50 140 ILE A N 1
ATOM 1110 C CA . ILE A 1 140 ? 14.923 -4.417 -15.290 1.00 95.50 140 ILE A CA 1
ATOM 1111 C C . ILE A 1 140 ? 15.830 -3.209 -15.535 1.00 95.50 140 ILE A C 1
ATOM 1113 O O . ILE A 1 140 ? 17.046 -3.365 -15.624 1.00 95.50 140 ILE A O 1
ATOM 1117 N N . PHE A 1 141 ? 15.254 -2.009 -15.610 1.00 95.56 141 PHE A N 1
ATOM 1118 C CA . PHE A 1 141 ? 16.026 -0.784 -15.792 1.00 95.56 141 PHE A CA 1
ATOM 1119 C C . PHE A 1 141 ? 16.850 -0.438 -14.546 1.00 95.56 141 PHE A C 1
ATOM 1121 O O . PHE A 1 141 ? 18.007 -0.038 -14.645 1.00 95.56 141 PHE A O 1
ATOM 1128 N N . TRP A 1 142 ? 16.285 -0.622 -13.351 1.00 95.56 142 TRP A N 1
ATOM 1129 C CA . TRP A 1 142 ? 16.982 -0.346 -12.096 1.00 95.56 142 TRP A CA 1
ATOM 1130 C C . TRP A 1 142 ? 18.269 -1.163 -11.929 1.00 95.56 142 TRP A C 1
ATOM 1132 O O . TRP A 1 142 ? 19.248 -0.647 -11.390 1.00 95.56 142 TRP A O 1
ATOM 1142 N N . LEU A 1 143 ? 18.292 -2.401 -12.420 1.00 94.12 143 LEU A N 1
ATOM 1143 C CA . LEU A 1 143 ? 19.451 -3.297 -12.366 1.00 94.12 143 LEU A CA 1
ATOM 1144 C C . LEU A 1 143 ? 20.325 -3.254 -13.630 1.00 94.12 143 LEU A C 1
ATOM 1146 O O . LEU A 1 143 ? 21.207 -4.089 -13.776 1.00 94.12 143 LEU A O 1
ATOM 1150 N N . ASP A 1 144 ? 20.072 -2.320 -14.553 1.00 93.44 144 ASP A N 1
ATOM 1151 C CA . ASP A 1 144 ? 20.770 -2.217 -15.845 1.00 93.44 144 ASP A CA 1
ATOM 1152 C C . ASP A 1 144 ? 20.672 -3.497 -16.704 1.00 93.44 144 ASP A C 1
ATOM 1154 O O . ASP A 1 144 ? 21.462 -3.722 -17.627 1.00 93.44 144 ASP A O 1
ATOM 1158 N N . ASN A 1 145 ? 19.658 -4.335 -16.457 1.00 91.62 145 ASN A N 1
ATOM 1159 C CA . ASN A 1 145 ? 19.446 -5.585 -17.188 1.00 91.62 145 ASN A CA 1
ATOM 1160 C C . ASN A 1 145 ? 19.061 -5.345 -18.651 1.00 91.62 145 ASN A C 1
ATOM 1162 O O . ASN A 1 145 ? 19.281 -6.210 -19.496 1.00 91.62 145 ASN A O 1
ATOM 1166 N N . ASN A 1 146 ? 18.519 -4.168 -18.969 1.00 89.31 146 ASN A N 1
ATOM 1167 C CA . ASN A 1 146 ? 18.274 -3.739 -20.346 1.00 89.31 146 ASN A CA 1
ATOM 1168 C C . ASN A 1 146 ? 19.573 -3.560 -21.157 1.00 89.31 146 ASN A C 1
ATOM 1170 O O . ASN A 1 146 ? 19.515 -3.547 -22.384 1.00 89.31 146 ASN A O 1
ATOM 1174 N N . GLY A 1 147 ? 20.721 -3.407 -20.489 1.00 88.12 147 GLY A N 1
ATOM 1175 C CA . GLY A 1 147 ? 22.042 -3.310 -21.111 1.00 88.12 147 GLY A CA 1
ATOM 1176 C C . GLY A 1 147 ? 22.772 -4.647 -21.261 1.00 88.12 147 GLY A C 1
ATOM 1177 O O . GLY A 1 147 ? 23.836 -4.674 -21.875 1.00 88.12 147 GLY A O 1
ATOM 1178 N N . ASN A 1 148 ? 22.230 -5.747 -20.728 1.00 86.19 148 ASN A N 1
ATOM 1179 C CA . ASN A 1 148 ? 22.896 -7.048 -20.770 1.00 86.19 148 ASN A CA 1
ATOM 1180 C C . ASN A 1 148 ? 23.029 -7.564 -22.207 1.00 86.19 148 ASN A C 1
ATOM 1182 O O . ASN A 1 148 ? 22.046 -7.686 -22.941 1.00 86.19 148 ASN A O 1
ATOM 1186 N N . HIS A 1 149 ? 24.244 -7.953 -22.590 1.00 86.50 149 HIS A N 1
ATOM 1187 C CA . HIS A 1 149 ? 24.511 -8.597 -23.872 1.00 86.50 149 HIS A CA 1
ATOM 1188 C C . HIS A 1 149 ? 25.603 -9.663 -23.750 1.00 86.50 149 HIS A C 1
ATOM 1190 O O . HIS A 1 149 ? 26.340 -9.740 -22.768 1.00 86.50 149 HIS A O 1
ATOM 1196 N N . MET A 1 150 ? 25.723 -10.523 -24.767 1.00 84.12 150 MET A N 1
ATOM 1197 C CA . MET A 1 150 ? 26.733 -11.584 -24.768 1.00 84.12 150 MET A CA 1
ATOM 1198 C C . MET A 1 150 ? 28.135 -10.983 -24.560 1.00 84.12 150 MET A C 1
ATOM 1200 O O . MET A 1 150 ? 28.544 -10.089 -25.300 1.00 84.12 150 MET A O 1
ATOM 1204 N N . GLY A 1 151 ? 28.850 -11.462 -23.538 1.00 85.88 151 GLY A N 1
ATOM 1205 C CA . GLY A 1 151 ? 30.202 -11.008 -23.192 1.00 85.88 151 GLY A CA 1
ATOM 1206 C C . GLY A 1 151 ? 30.290 -9.800 -22.249 1.00 85.88 151 GLY A C 1
ATOM 1207 O O . GLY A 1 151 ? 31.399 -9.487 -21.826 1.00 85.88 151 GLY A O 1
ATOM 1208 N N . ALA A 1 152 ? 29.172 -9.163 -21.880 1.00 78.25 152 ALA A N 1
ATOM 1209 C CA . ALA A 1 152 ? 29.137 -8.116 -20.857 1.00 78.25 152 ALA A CA 1
ATOM 1210 C C . ALA A 1 152 ? 27.869 -8.252 -20.000 1.00 78.25 152 ALA A C 1
ATOM 1212 O O . ALA A 1 152 ? 26.769 -7.886 -20.416 1.00 78.25 152 ALA A O 1
ATOM 1213 N N . ILE A 1 153 ? 28.048 -8.837 -18.816 1.00 77.38 153 ILE A N 1
ATOM 1214 C CA . ILE A 1 153 ? 27.012 -8.956 -17.786 1.00 77.38 153 ILE A CA 1
ATOM 1215 C C . ILE A 1 153 ? 27.153 -7.736 -16.873 1.00 77.38 153 ILE A C 1
ATOM 1217 O O . ILE A 1 153 ? 28.275 -7.459 -16.438 1.00 77.38 153 ILE A O 1
ATOM 1221 N N . ASN A 1 154 ? 26.050 -7.035 -16.611 1.00 65.94 154 ASN A N 1
ATOM 1222 C CA . ASN A 1 154 ? 25.974 -6.005 -15.571 1.00 65.94 154 ASN A CA 1
ATOM 1223 C C . ASN A 1 154 ? 25.782 -6.611 -14.177 1.00 65.94 154 ASN A C 1
ATOM 1225 O O . ASN A 1 154 ? 25.123 -7.672 -14.067 1.00 65.94 154 ASN A O 1
#

Sequence (154 aa):
MPDKEQIALMGHLMRRAGFGASHEELAARAAKGYEATVEELLHPEEQEAVDMEMLYRFMPGYEGALGPPLNQAEWVYRMINTQRPLEEKMALFWHQLFATGNSKVDNPPELTQQIAMFRDHGMGSFRDLLVELAKNPAMIFWLDNNGNHMGAIN

Foldseek 3Di:
DADPVLLVVLQVVCVQQAVGDDSVVSVVLSVVPDVSSVVCLLCLVVDDADPCVVVCVVVVVLPPQPDDVSLVVSLVVRRVRGPNGNLSVLLVVVCVVLPFDCVQLVPRNLVSVSSVLSSVPSSHDPVVSVVVLCVRPSNCRRLVVVVDDPPDDD

Solvent-accessible surface area (backbone atoms only — not comparable to full-atom values): 8686 Å² total; per-residue (Å²): 129,60,53,75,66,48,35,51,53,40,49,53,48,30,50,72,48,27,90,46,74,56,72,65,56,26,43,53,44,35,62,68,28,69,68,62,44,52,54,50,52,74,43,42,87,83,44,68,76,63,70,57,63,62,50,32,71,80,40,57,80,55,54,81,33,79,34,67,72,46,42,51,50,52,50,50,52,44,69,72,64,38,72,34,38,32,46,52,44,37,16,54,51,48,49,66,71,64,71,70,54,60,95,76,52,71,44,45,48,46,51,54,49,51,48,49,50,27,44,79,30,52,86,58,54,67,71,58,36,51,54,53,47,66,67,32,66,43,49,28,55,64,62,44,53,79,71,52,48,94,96,44,82,112

Secondary structure (DSSP, 8-state):
---HHHHHHHHHHHHHHSS---HHHHHHHHHH-HHHHHHHHH-GGGSPPP-HHHHHHH-GGGTT--SHHHHHHHHHHHHHH-S-HHHHHHHHHHHHHS---HHHH--HHHHHHHHHHHHHHTTS-HHHHHHHHHH-HHHHHHTTGGG-BTTB--